Protein AF-A0A7R9UET4-F1 (afdb_monomer)

Radius of gyration: 18.24 Å; Cα contacts (8 Å, |Δi|>4): 112; chains: 1; bounding box: 40×27×52 Å

Secondary structure (DSSP, 8-state):
-PPPPTT-PPEEEEEE---HHHHHHHHHTTPEEE-GGGT--HHHHHT-SEEEE-SS--HHHHHT--TT-EES--TTTHHHHSHHHHHHHHHHHHHH-TTTT--

Mean predicted aligned error: 5.32 Å

Organism: NCBI:txid172671

Structure (mmCIF, N/CA/C/O backbone):
data_AF-A0A7R9UET4-F1
#
_entry.id   AF-A0A7R9UET4-F1
#
loop_
_atom_site.group_PDB
_atom_site.id
_atom_site.type_symbol
_atom_site.label_atom_id
_atom_site.label_alt_id
_atom_site.label_comp_id
_atom_site.label_asym_id
_atom_site.label_entity_id
_atom_site.label_seq_id
_atom_site.pdbx_PDB_ins_code
_atom_site.Cartn_x
_atom_site.Cartn_y
_atom_site.Cartn_z
_atom_site.occupancy
_atom_site.B_iso_or_equiv
_atom_site.auth_seq_id
_atom_site.auth_comp_id
_atom_site.auth_asym_id
_atom_site.auth_atom_id
_atom_site.pdbx_PDB_model_num
ATOM 1 N N . ARG A 1 1 ? -15.507 8.041 -16.093 1.00 46.06 1 ARG A N 1
ATOM 2 C CA . ARG A 1 1 ? -14.070 7.751 -15.848 1.00 46.06 1 ARG A CA 1
ATOM 3 C C . ARG A 1 1 ? -13.268 8.577 -16.847 1.00 46.06 1 ARG A C 1
ATOM 5 O O . ARG A 1 1 ? -13.481 8.371 -18.031 1.00 46.06 1 ARG A O 1
ATOM 12 N N . LYS A 1 2 ? -12.438 9.539 -16.418 1.00 47.00 2 LYS A N 1
ATOM 13 C CA . LYS A 1 2 ? -11.563 10.266 -17.358 1.00 47.00 2 LYS A CA 1
ATOM 14 C C . LYS A 1 2 ? -10.560 9.260 -17.933 1.00 47.00 2 LYS A C 1
ATOM 16 O O . LYS A 1 2 ? -9.859 8.607 -17.164 1.00 47.00 2 LYS A O 1
ATOM 21 N N . SER A 1 3 ? -10.581 9.065 -19.248 1.00 54.22 3 SER A N 1
ATOM 22 C CA . SER A 1 3 ? -9.637 8.201 -19.957 1.00 54.22 3 SER A CA 1
ATOM 23 C C . SER A 1 3 ? -8.230 8.773 -19.818 1.00 54.22 3 SER A C 1
ATOM 25 O O . SER A 1 3 ? -8.043 9.987 -19.916 1.00 54.22 3 SER A O 1
ATOM 27 N N . ARG A 1 4 ? -7.250 7.905 -19.557 1.00 61.97 4 ARG A N 1
ATOM 28 C CA . ARG A 1 4 ? -5.836 8.293 -19.518 1.00 61.97 4 ARG A CA 1
ATOM 29 C C . ARG A 1 4 ? -5.428 8.866 -20.885 1.00 61.97 4 ARG A C 1
ATOM 31 O O . ARG A 1 4 ? -5.926 8.351 -21.891 1.00 61.97 4 ARG A O 1
ATOM 38 N N . PRO A 1 5 ? -4.564 9.895 -20.940 1.00 57.28 5 PRO A N 1
ATOM 39 C CA . PRO A 1 5 ? -4.016 10.370 -22.203 1.00 57.28 5 PRO A CA 1
ATOM 40 C C . PRO A 1 5 ? -3.364 9.205 -22.949 1.00 57.28 5 PRO A C 1
ATOM 42 O O . PRO A 1 5 ? -2.708 8.353 -22.345 1.00 57.28 5 PRO A O 1
ATOM 45 N N . VAL A 1 6 ? -3.575 9.153 -24.260 1.00 49.72 6 VAL A N 1
ATOM 46 C CA . VAL A 1 6 ? -2.949 8.160 -25.134 1.00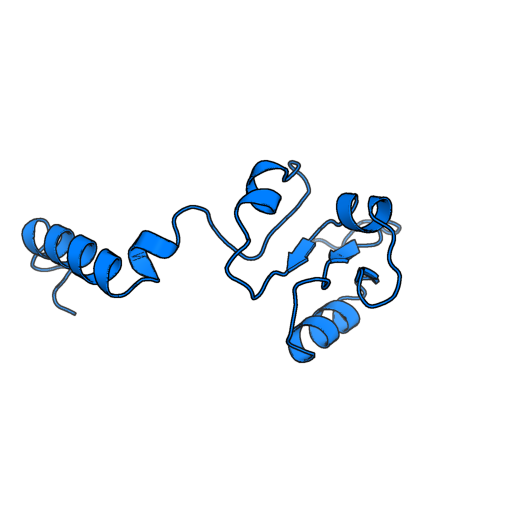 49.72 6 VAL A CA 1
ATOM 47 C C . VAL A 1 6 ? -1.432 8.369 -25.068 1.00 49.72 6 VAL A C 1
ATOM 49 O O . VAL A 1 6 ? -0.954 9.430 -25.452 1.00 49.72 6 VAL A O 1
ATOM 52 N N . GLY A 1 7 ? -0.690 7.386 -24.548 1.00 59.44 7 GLY A N 1
ATOM 53 C CA . GLY A 1 7 ? 0.782 7.386 -24.531 1.00 59.44 7 GLY A CA 1
ATOM 54 C C . GLY A 1 7 ? 1.453 7.294 -23.154 1.00 59.44 7 GLY A C 1
ATOM 55 O O . GLY A 1 7 ? 2.625 6.938 -23.097 1.00 59.44 7 GLY A O 1
ATOM 56 N N . GLU A 1 8 ? 0.748 7.535 -22.043 1.00 71.50 8 GLU A N 1
ATOM 57 C CA . GLU A 1 8 ? 1.339 7.355 -20.705 1.00 71.50 8 GLU A CA 1
ATOM 58 C C . GLU A 1 8 ? 1.126 5.927 -20.188 1.00 71.50 8 GLU A C 1
ATOM 60 O O . GLU A 1 8 ? 0.072 5.578 -19.641 1.00 71.50 8 GLU A O 1
ATOM 65 N N . GLU A 1 9 ? 2.153 5.091 -20.359 1.00 86.94 9 GLU A N 1
ATOM 66 C CA . GLU A 1 9 ? 2.234 3.780 -19.717 1.00 86.94 9 GLU A CA 1
ATOM 67 C C . GLU A 1 9 ? 2.236 3.935 -18.188 1.00 86.94 9 GLU A C 1
ATOM 69 O O . GLU A 1 9 ? 2.953 4.756 -17.618 1.00 86.94 9 GLU A O 1
ATOM 74 N N . CYS A 1 10 ? 1.424 3.128 -17.504 1.00 94.12 10 CYS A N 1
ATOM 75 C CA . CYS A 1 10 ? 1.415 3.077 -16.049 1.00 94.12 10 CYS A CA 1
ATOM 76 C C . CYS A 1 10 ? 2.331 1.976 -15.553 1.00 94.12 10 CYS A C 1
ATOM 78 O O . CYS A 1 10 ? 2.080 0.801 -15.811 1.00 94.12 10 CYS A O 1
ATOM 80 N N . LEU A 1 11 ? 3.319 2.361 -14.765 1.00 96.50 11 LEU A N 1
ATOM 81 C CA . LEU A 1 11 ? 4.247 1.462 -14.111 1.00 96.50 11 LEU A CA 1
ATOM 82 C C . LEU A 1 11 ? 3.717 1.082 -12.724 1.00 96.50 11 LEU A C 1
ATOM 84 O O . LEU A 1 11 ? 3.451 1.950 -11.883 1.00 96.50 11 LEU A O 1
ATOM 88 N N . PHE A 1 12 ? 3.557 -0.218 -12.498 1.00 97.50 12 PHE A N 1
ATOM 89 C CA . PHE A 1 12 ? 3.078 -0.805 -11.253 1.00 97.50 12 PHE A CA 1
ATOM 90 C C . PHE A 1 12 ? 4.195 -1.637 -10.620 1.00 97.50 12 PHE A C 1
ATOM 92 O O . PHE A 1 12 ? 4.545 -2.706 -11.122 1.00 97.50 12 PHE A O 1
ATOM 99 N N . ASN A 1 13 ? 4.751 -1.153 -9.512 1.00 96.94 13 ASN A N 1
ATOM 100 C CA . ASN A 1 13 ? 5.757 -1.878 -8.752 1.00 96.94 13 ASN A CA 1
ATOM 101 C C . ASN A 1 13 ? 5.092 -2.997 -7.938 1.00 96.94 13 ASN A C 1
ATOM 103 O O . ASN A 1 13 ? 4.250 -2.729 -7.075 1.00 96.94 13 ASN A O 1
ATOM 107 N N . ALA A 1 14 ? 5.502 -4.233 -8.213 1.00 95.81 14 ALA A N 1
ATOM 108 C CA . ALA A 1 14 ? 5.047 -5.444 -7.541 1.00 95.81 14 ALA A CA 1
ATOM 109 C C . ALA A 1 14 ? 6.180 -6.161 -6.784 1.00 95.81 14 ALA A C 1
ATOM 111 O O . ALA A 1 14 ? 5.969 -7.270 -6.300 1.00 95.81 14 ALA A O 1
ATOM 112 N N . SER A 1 15 ? 7.354 -5.537 -6.631 1.00 94.12 15 SER A N 1
ATOM 113 C CA . SER A 1 15 ? 8.540 -6.146 -6.006 1.00 94.12 15 SER A CA 1
ATOM 114 C C . SER A 1 15 ? 8.284 -6.649 -4.581 1.00 94.12 15 SER A C 1
ATOM 116 O O . SER A 1 15 ? 8.865 -7.638 -4.142 1.00 94.12 15 SER A O 1
ATOM 118 N N . LEU A 1 16 ? 7.377 -5.985 -3.856 1.00 93.94 16 LEU A N 1
ATOM 119 C CA . LEU A 1 16 ? 6.957 -6.351 -2.499 1.00 93.94 16 LEU A CA 1
ATOM 120 C C . LEU A 1 16 ? 5.505 -6.855 -2.435 1.00 93.94 16 LEU A C 1
ATOM 122 O O . LEU A 1 16 ? 4.900 -6.873 -1.356 1.00 93.94 16 LEU A O 1
ATOM 126 N N . CYS A 1 17 ? 4.950 -7.260 -3.580 1.00 94.50 17 CYS A N 1
ATOM 127 C CA . CYS A 1 17 ? 3.625 -7.848 -3.693 1.00 94.50 17 CYS A CA 1
ATOM 128 C C . CYS A 1 17 ? 3.724 -9.374 -3.814 1.00 94.50 17 CYS A C 1
ATOM 130 O O . CYS A 1 17 ? 4.302 -9.909 -4.765 1.00 94.50 17 CYS A O 1
ATOM 132 N N . LYS A 1 18 ? 3.136 -10.076 -2.844 1.00 93.56 18 LYS A N 1
ATOM 133 C CA . LYS A 1 18 ? 3.161 -11.538 -2.721 1.00 93.56 18 LYS A CA 1
ATOM 134 C C . LYS A 1 18 ? 2.012 -12.225 -3.451 1.00 93.56 18 LYS A C 1
ATOM 136 O O . LYS A 1 18 ? 2.068 -13.432 -3.648 1.00 93.56 18 LYS A O 1
ATOM 141 N N . TYR A 1 19 ? 0.957 -11.487 -3.793 1.00 95.31 19 TYR A N 1
ATOM 142 C CA . TYR A 1 19 ? -0.297 -12.076 -4.254 1.00 95.31 19 TYR A CA 1
ATOM 143 C C . TYR A 1 19 ? -0.508 -11.891 -5.759 1.00 95.31 19 TYR A C 1
ATOM 145 O O . TYR A 1 19 ? -0.650 -10.770 -6.253 1.00 95.31 19 TYR A O 1
ATOM 153 N N . ASP A 1 20 ? -0.632 -13.005 -6.483 1.00 95.50 20 ASP A N 1
ATOM 154 C CA . ASP A 1 20 ? -0.833 -13.003 -7.938 1.00 95.50 20 ASP A CA 1
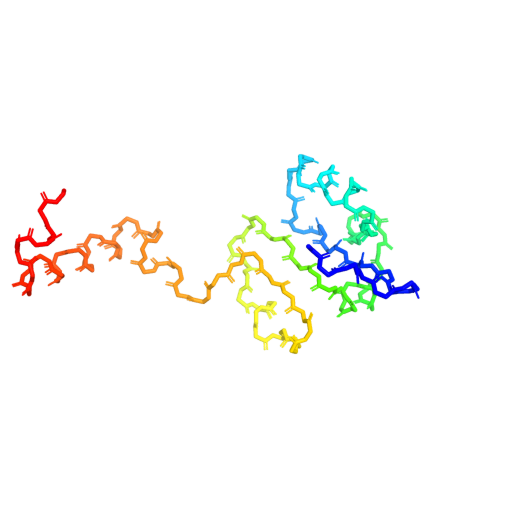ATOM 155 C C . ASP A 1 20 ? -2.127 -12.325 -8.377 1.00 95.50 20 ASP A C 1
ATOM 157 O O . ASP A 1 20 ? -2.169 -11.720 -9.445 1.00 95.50 20 ASP A O 1
ATOM 161 N N . VAL A 1 21 ? -3.168 -12.345 -7.541 1.00 97.62 21 VAL A N 1
ATOM 162 C CA . VAL A 1 21 ? -4.437 -11.665 -7.839 1.00 97.62 21 VAL A CA 1
ATOM 163 C C . VAL A 1 21 ? -4.248 -10.159 -8.060 1.00 97.62 21 VAL A C 1
ATOM 165 O O . VAL A 1 21 ? -4.867 -9.579 -8.948 1.00 97.62 21 VAL A O 1
ATOM 168 N N . VAL A 1 22 ? -3.335 -9.525 -7.318 1.00 97.69 22 VAL A N 1
ATOM 169 C CA . VAL A 1 22 ? -3.023 -8.097 -7.477 1.00 97.69 22 VAL A CA 1
ATOM 170 C C . VAL A 1 22 ? -2.268 -7.863 -8.785 1.00 97.69 22 VAL A C 1
ATOM 172 O O . VAL A 1 22 ? -2.576 -6.935 -9.533 1.00 97.69 22 VAL A O 1
ATOM 175 N N . ARG A 1 23 ? -1.305 -8.739 -9.096 1.00 96.56 23 ARG A N 1
ATOM 176 C CA . ARG A 1 23 ? -0.537 -8.699 -10.350 1.00 96.56 23 ARG A CA 1
ATOM 177 C C . ARG A 1 23 ? -1.449 -8.886 -11.561 1.00 96.56 23 ARG A C 1
ATOM 179 O O . ARG A 1 23 ? -1.282 -8.198 -12.565 1.00 96.56 23 ARG A O 1
ATOM 186 N N . HIS A 1 24 ? -2.419 -9.791 -11.460 1.00 97.31 24 HIS A N 1
ATOM 187 C CA . HIS A 1 24 ? -3.428 -10.029 -12.484 1.00 97.31 24 HIS A CA 1
ATOM 188 C C . HIS A 1 24 ? -4.296 -8.785 -12.701 1.00 97.31 24 HIS A C 1
ATOM 190 O O . HIS A 1 24 ? -4.377 -8.297 -13.825 1.00 97.31 24 HIS A O 1
ATOM 196 N N . ALA A 1 25 ? -4.830 -8.196 -11.628 1.00 97.44 25 ALA A N 1
ATOM 197 C CA . ALA A 1 25 ? -5.637 -6.979 -11.709 1.00 97.44 25 ALA A CA 1
ATOM 198 C C . ALA A 1 25 ? -4.869 -5.795 -12.334 1.00 97.44 25 ALA A C 1
ATOM 200 O O . ALA A 1 25 ? -5.427 -5.027 -13.120 1.00 97.44 25 ALA A O 1
ATOM 201 N N . ALA A 1 26 ? -3.570 -5.657 -12.045 1.00 95.94 26 ALA A N 1
ATOM 202 C CA . ALA A 1 26 ? -2.720 -4.650 -12.682 1.00 95.94 26 ALA A CA 1
ATOM 203 C C . ALA A 1 26 ? -2.563 -4.895 -14.198 1.00 95.94 26 ALA A C 1
ATOM 205 O O . ALA A 1 26 ? -2.660 -3.951 -14.986 1.00 95.94 26 ALA A O 1
ATOM 206 N N . LYS A 1 27 ? -2.389 -6.156 -14.625 1.00 94.56 27 LYS A N 1
ATOM 207 C CA . LYS A 1 27 ? -2.334 -6.527 -16.051 1.00 94.56 27 LYS A CA 1
ATOM 208 C C . LYS A 1 27 ? -3.656 -6.256 -16.772 1.00 94.56 27 LYS A C 1
ATOM 210 O O . LYS A 1 27 ? -3.632 -5.712 -17.874 1.00 94.56 27 LYS A O 1
ATOM 215 N N . GLU A 1 28 ? -4.799 -6.561 -16.157 1.00 96.19 28 GLU A N 1
ATOM 216 C CA . GLU A 1 28 ? -6.126 -6.241 -16.714 1.00 96.19 28 GLU A CA 1
ATOM 217 C C . GLU A 1 28 ? -6.328 -4.728 -16.885 1.00 96.19 28 GLU A C 1
ATOM 219 O O . GLU A 1 28 ? -6.926 -4.271 -17.862 1.00 96.19 28 GLU A O 1
ATOM 224 N N . CYS A 1 29 ? -5.744 -3.930 -15.988 1.00 93.31 29 CYS A N 1
ATOM 225 C CA . CYS A 1 29 ? -5.693 -2.474 -16.111 1.00 93.31 29 CYS A CA 1
ATOM 226 C C . CYS A 1 29 ? -4.713 -1.968 -17.190 1.00 93.31 29 CYS A C 1
ATOM 228 O O . CYS A 1 29 ? -4.580 -0.752 -17.357 1.00 93.31 29 CYS A O 1
ATOM 230 N N . ARG A 1 30 ? -4.041 -2.869 -17.925 1.00 94.56 30 ARG A N 1
ATOM 231 C CA . ARG A 1 30 ? -2.977 -2.578 -18.902 1.00 94.56 30 ARG A CA 1
ATOM 232 C C . ARG A 1 30 ? -1.810 -1.800 -18.288 1.00 94.56 30 ARG A C 1
ATOM 234 O O . ARG A 1 30 ? -1.267 -0.889 -18.909 1.00 94.56 30 ARG A O 1
ATOM 241 N N . TRP A 1 31 ? -1.461 -2.110 -17.041 1.00 95.00 31 TRP A N 1
ATOM 242 C CA . TRP A 1 31 ? -0.294 -1.533 -16.374 1.00 95.00 31 TRP A CA 1
ATOM 243 C C . TRP A 1 31 ? 0.916 -2.449 -16.548 1.00 95.00 31 TRP A C 1
ATOM 245 O O . TRP A 1 31 ? 0.798 -3.674 -16.449 1.00 95.00 31 TRP A O 1
ATOM 255 N N . ARG A 1 32 ? 2.088 -1.857 -16.786 1.00 95.06 32 ARG A N 1
ATOM 256 C CA . ARG A 1 32 ? 3.348 -2.594 -16.868 1.00 95.06 32 ARG A CA 1
ATOM 257 C C . ARG A 1 32 ? 3.815 -2.936 -15.464 1.00 95.06 32 ARG A C 1
ATOM 259 O O . ARG A 1 32 ? 3.993 -2.053 -14.626 1.00 95.06 32 ARG A O 1
ATOM 266 N N . LEU A 1 33 ? 4.010 -4.227 -15.218 1.00 96.00 33 LEU A N 1
ATOM 267 C CA . LEU A 1 33 ? 4.578 -4.708 -13.967 1.00 96.00 33 LEU A CA 1
ATOM 268 C C . LEU A 1 33 ? 6.080 -4.432 -13.933 1.00 96.00 33 LEU A C 1
ATOM 270 O O . LEU A 1 33 ? 6.790 -4.720 -14.894 1.00 96.00 33 LEU A O 1
ATOM 274 N N . VAL A 1 34 ? 6.544 -3.921 -12.801 1.00 96.75 34 VAL A N 1
ATOM 275 C CA . VAL A 1 34 ? 7.957 -3.742 -12.471 1.00 96.75 34 VAL A CA 1
ATOM 276 C C . VAL A 1 34 ? 8.230 -4.547 -11.203 1.00 96.75 34 VAL A C 1
ATOM 278 O O . VAL A 1 34 ? 7.545 -4.362 -10.196 1.00 96.75 34 VAL A O 1
ATOM 281 N N . ASP A 1 35 ? 9.187 -5.471 -11.260 1.00 94.62 35 ASP A N 1
ATOM 282 C CA . ASP A 1 35 ? 9.523 -6.371 -10.152 1.00 94.62 35 ASP A CA 1
ATOM 283 C C . ASP A 1 35 ? 11.027 -6.677 -10.150 1.00 94.62 35 ASP A C 1
ATOM 285 O O . ASP A 1 35 ? 11.545 -7.252 -11.111 1.00 94.62 35 ASP A O 1
ATOM 289 N N . SER A 1 36 ? 11.734 -6.311 -9.079 1.00 90.19 36 SER A N 1
ATOM 290 C CA . SER A 1 36 ? 13.173 -6.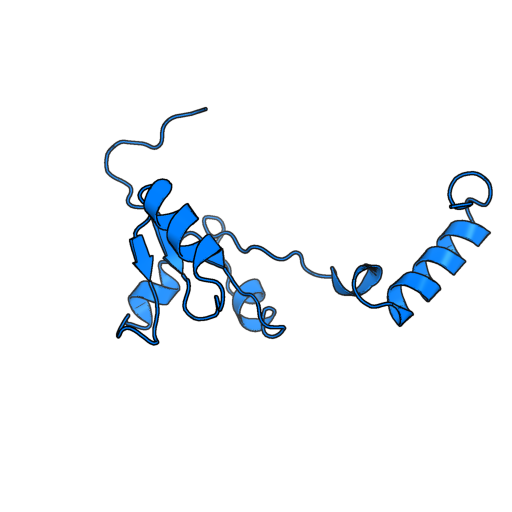593 -8.940 1.00 90.19 36 SER A CA 1
ATOM 291 C C . SER A 1 36 ? 13.484 -8.084 -8.911 1.00 90.19 36 SER A C 1
ATOM 293 O O . SER A 1 36 ? 14.534 -8.487 -9.408 1.00 90.19 36 SER A O 1
ATOM 295 N N . ASN A 1 37 ? 12.570 -8.928 -8.419 1.00 87.88 37 ASN A N 1
ATOM 296 C CA . ASN A 1 37 ? 12.755 -10.382 -8.439 1.00 87.88 37 ASN A CA 1
ATOM 297 C C . ASN A 1 37 ? 12.706 -10.951 -9.867 1.00 87.88 37 ASN A C 1
ATOM 299 O O . ASN A 1 37 ? 13.111 -12.088 -10.092 1.00 87.88 37 ASN A O 1
ATOM 303 N N . LEU A 1 38 ? 12.210 -10.165 -10.829 1.00 88.12 38 LEU A N 1
ATOM 304 C CA . LEU A 1 38 ? 12.127 -10.507 -12.249 1.00 88.12 38 LEU A CA 1
ATOM 305 C C . LEU A 1 38 ? 13.116 -9.695 -13.104 1.00 88.12 38 LEU A C 1
ATOM 307 O O . LEU A 1 38 ? 12.972 -9.645 -14.323 1.00 88.12 38 LEU A O 1
ATOM 311 N N . GLY A 1 39 ? 14.120 -9.068 -12.479 1.00 90.38 39 GLY A N 1
ATOM 312 C CA . GLY A 1 39 ? 15.211 -8.383 -13.176 1.00 90.38 39 GLY A CA 1
ATOM 313 C C . GLY A 1 39 ? 14.964 -6.909 -13.500 1.00 90.38 39 GLY A C 1
ATOM 314 O O . GLY A 1 39 ? 15.733 -6.337 -14.271 1.00 90.38 39 GLY A O 1
ATOM 315 N N . ALA A 1 40 ? 13.934 -6.275 -12.926 1.00 93.12 40 ALA A N 1
ATOM 316 C CA . ALA A 1 40 ? 13.754 -4.832 -13.072 1.00 93.12 40 ALA A CA 1
ATOM 317 C C . ALA A 1 40 ? 14.915 -4.048 -12.442 1.00 93.12 40 ALA A C 1
ATOM 319 O O . ALA A 1 40 ? 15.394 -4.371 -11.351 1.00 93.12 40 ALA A O 1
ATOM 320 N N . THR A 1 41 ? 15.336 -2.979 -13.113 1.00 94.31 41 THR A N 1
ATOM 321 C CA . THR A 1 41 ? 16.390 -2.095 -12.604 1.00 94.31 41 THR A CA 1
ATOM 322 C C . THR A 1 41 ? 15.876 -1.194 -11.478 1.00 94.31 41 THR A C 1
ATOM 324 O O . THR A 1 41 ? 14.691 -0.863 -11.404 1.00 94.31 41 THR A O 1
ATOM 327 N N . ALA A 1 42 ? 16.782 -0.712 -10.623 1.00 91.62 42 ALA A N 1
ATOM 328 C CA . ALA A 1 42 ? 16.434 0.257 -9.580 1.00 91.62 42 ALA A CA 1
ATOM 329 C C . ALA A 1 42 ? 15.829 1.555 -10.156 1.00 91.62 42 ALA A C 1
ATOM 331 O O . ALA A 1 42 ? 14.962 2.173 -9.539 1.00 91.62 42 ALA A O 1
ATOM 332 N N . GLU A 1 43 ? 16.256 1.958 -11.356 1.00 93.19 43 GLU A N 1
ATOM 333 C CA . GLU A 1 43 ? 15.711 3.123 -12.052 1.00 93.19 43 GLU A CA 1
ATOM 334 C C . GLU A 1 43 ? 14.252 2.910 -12.484 1.00 93.19 43 GLU A C 1
ATOM 336 O O . GLU A 1 43 ? 13.418 3.801 -12.309 1.00 93.19 43 GLU A O 1
ATOM 341 N N . GLU A 1 44 ? 13.915 1.725 -12.999 1.00 92.75 44 GLU A N 1
ATOM 342 C CA . GLU A 1 44 ? 12.532 1.377 -13.334 1.00 92.75 44 GLU A CA 1
ATOM 343 C C . GLU A 1 44 ? 11.639 1.340 -12.094 1.00 92.75 44 GLU A C 1
ATOM 345 O O . GLU A 1 44 ? 10.512 1.844 -12.128 1.00 92.75 44 GLU A O 1
ATOM 350 N N . GLU A 1 45 ? 12.140 0.798 -10.981 1.00 93.44 45 GLU A N 1
ATOM 351 C CA . GLU A 1 45 ? 11.403 0.796 -9.718 1.00 93.44 45 GLU A CA 1
ATOM 352 C C . GLU A 1 45 ? 11.124 2.211 -9.210 1.00 93.44 45 GLU A C 1
ATOM 354 O O . GLU A 1 45 ? 10.028 2.491 -8.725 1.00 93.44 45 GLU A O 1
ATOM 359 N N . GLU A 1 46 ? 12.087 3.122 -9.326 1.00 93.56 46 GLU A N 1
ATOM 360 C CA . GLU A 1 46 ? 11.953 4.501 -8.856 1.00 93.56 46 GLU A CA 1
ATOM 361 C C . GLU A 1 46 ? 11.012 5.344 -9.732 1.00 93.56 46 GLU A C 1
ATOM 363 O O . GLU A 1 46 ? 10.375 6.278 -9.244 1.00 93.56 46 GLU A O 1
ATOM 368 N N . ARG A 1 47 ? 10.860 4.993 -11.013 1.00 94.06 47 ARG A N 1
ATOM 369 C CA . ARG A 1 47 ? 9.936 5.657 -11.949 1.00 94.06 47 ARG A CA 1
ATOM 370 C C . ARG A 1 47 ? 8.488 5.168 -11.837 1.00 94.06 47 ARG A C 1
ATOM 372 O O . ARG A 1 47 ? 7.615 5.715 -12.511 1.00 94.06 47 ARG A O 1
ATOM 379 N N . CYS A 1 48 ? 8.209 4.170 -10.996 1.00 96.44 48 CYS A N 1
ATOM 380 C CA . CYS A 1 48 ? 6.873 3.593 -10.875 1.00 96.44 48 CYS A CA 1
ATOM 381 C C . CYS A 1 48 ? 5.807 4.618 -10.453 1.00 96.44 48 CYS A C 1
ATOM 383 O O . CYS A 1 48 ? 6.048 5.477 -9.603 1.00 96.44 48 CYS A O 1
ATOM 385 N N . ASN A 1 49 ? 4.603 4.513 -11.028 1.00 97.19 49 ASN A N 1
ATOM 386 C CA . ASN A 1 49 ? 3.462 5.357 -10.661 1.00 97.19 49 ASN A CA 1
ATOM 387 C C . ASN A 1 49 ? 2.757 4.824 -9.412 1.00 97.19 49 ASN A C 1
ATOM 389 O O . ASN A 1 49 ? 2.246 5.601 -8.607 1.00 97.19 49 ASN A O 1
ATOM 393 N N . ILE A 1 50 ? 2.693 3.500 -9.273 1.00 97.00 50 ILE A N 1
ATOM 394 C CA . ILE A 1 50 ? 2.005 2.821 -8.178 1.00 97.00 50 ILE A CA 1
ATOM 395 C C . ILE A 1 50 ? 2.981 1.858 -7.514 1.00 97.00 50 ILE A C 1
ATOM 397 O O . ILE A 1 50 ? 3.631 1.068 -8.193 1.00 97.00 50 ILE A O 1
ATOM 401 N N . TYR A 1 51 ? 3.039 1.905 -6.188 1.00 96.88 51 TYR A N 1
ATOM 402 C CA . TYR A 1 51 ? 3.740 0.942 -5.351 1.00 96.88 51 TYR A CA 1
ATOM 403 C C . TYR A 1 51 ? 2.730 0.102 -4.588 1.00 96.88 51 TYR A C 1
ATOM 405 O O . TYR A 1 51 ? 1.949 0.639 -3.796 1.00 96.88 51 TYR A O 1
ATOM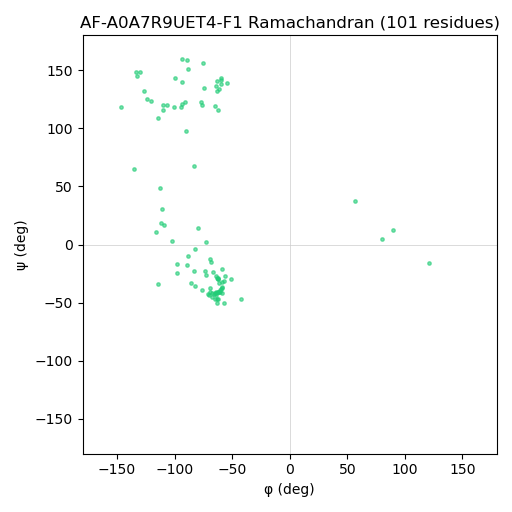 413 N N . TRP A 1 52 ? 2.760 -1.211 -4.807 1.00 96.75 52 TRP A N 1
ATOM 414 C CA . TRP A 1 52 ? 1.954 -2.147 -4.040 1.00 96.75 52 TRP A CA 1
ATOM 415 C C . TRP A 1 52 ? 2.833 -2.985 -3.123 1.00 96.75 52 TRP A C 1
ATOM 417 O O . TRP A 1 52 ? 3.677 -3.758 -3.575 1.00 96.75 52 TRP A O 1
ATOM 427 N N . ILE A 1 53 ? 2.637 -2.815 -1.818 1.00 94.81 53 ILE A N 1
ATOM 428 C CA . ILE A 1 53 ? 3.465 -3.436 -0.786 1.00 94.81 53 ILE A CA 1
ATOM 429 C C . ILE A 1 53 ? 2.559 -4.233 0.150 1.00 94.81 53 ILE A C 1
ATOM 431 O O . ILE A 1 53 ? 1.620 -3.679 0.717 1.00 94.81 53 ILE A O 1
ATOM 435 N N . ASP A 1 54 ? 2.848 -5.520 0.343 1.00 93.06 54 ASP A N 1
ATOM 436 C CA . ASP A 1 54 ? 2.103 -6.371 1.287 1.00 93.06 54 ASP A CA 1
ATOM 437 C C . ASP A 1 54 ? 2.812 -6.508 2.645 1.00 93.06 54 ASP A C 1
ATOM 439 O O . ASP A 1 54 ? 2.218 -6.930 3.638 1.00 93.06 54 ASP A O 1
ATOM 443 N N . VAL A 1 55 ? 4.103 -6.175 2.702 1.00 83.50 55 VAL A N 1
ATOM 444 C CA . VAL A 1 55 ? 4.945 -6.309 3.899 1.00 83.50 55 VAL A CA 1
ATOM 445 C C . VAL A 1 55 ? 4.983 -5.026 4.726 1.00 83.50 55 VAL A C 1
ATOM 447 O O . VAL A 1 55 ? 4.727 -3.937 4.231 1.00 83.50 55 VAL A O 1
ATOM 450 N N . SER A 1 56 ? 5.354 -5.134 6.002 1.00 74.25 56 SER A N 1
ATOM 451 C CA . SER A 1 56 ? 5.355 -4.004 6.942 1.00 74.25 56 SER A CA 1
ATOM 452 C C . SER A 1 56 ? 6.413 -2.929 6.666 1.00 74.25 56 SER A C 1
ATOM 454 O O . SER A 1 56 ? 6.334 -1.852 7.257 1.00 74.25 56 SER A O 1
ATOM 456 N N . ASN A 1 57 ? 7.398 -3.186 5.796 1.00 76.44 57 ASN A N 1
ATOM 457 C CA . ASN A 1 57 ? 8.446 -2.215 5.478 1.00 76.44 57 ASN A CA 1
ATOM 458 C C . ASN A 1 57 ? 7.997 -1.201 4.407 1.00 76.44 57 ASN A C 1
ATOM 460 O O . ASN A 1 57 ? 8.464 -1.207 3.273 1.00 76.44 57 ASN A O 1
ATOM 464 N N . ILE A 1 58 ? 7.035 -0.357 4.773 1.00 86.75 58 ILE A N 1
ATOM 465 C CA . ILE A 1 58 ? 6.411 0.639 3.883 1.00 86.75 58 ILE A CA 1
ATOM 466 C C . ILE A 1 58 ? 7.024 2.033 4.070 1.00 86.75 58 ILE A C 1
ATOM 468 O O . ILE A 1 58 ? 6.966 2.872 3.169 1.00 86.75 58 ILE A O 1
ATOM 472 N N . TYR A 1 59 ? 7.591 2.295 5.250 1.00 88.00 59 TYR A N 1
ATOM 473 C CA . TYR A 1 59 ? 7.951 3.641 5.689 1.00 88.00 59 TYR A CA 1
ATOM 474 C C . TYR A 1 59 ? 9.036 4.275 4.810 1.00 88.00 59 TYR A C 1
ATOM 476 O O . TYR A 1 59 ? 8.868 5.409 4.363 1.00 88.00 59 TYR A O 1
ATOM 484 N N . ASP A 1 60 ? 10.073 3.509 4.464 1.00 88.12 60 ASP A N 1
ATOM 485 C CA . ASP A 1 60 ? 11.171 3.974 3.611 1.00 88.12 60 ASP A CA 1
ATOM 486 C C . ASP A 1 60 ? 10.681 4.441 2.235 1.00 88.12 60 ASP A C 1
ATOM 488 O O . ASP A 1 60 ? 11.118 5.477 1.732 1.00 88.12 60 ASP A O 1
ATOM 492 N N . ARG A 1 61 ? 9.740 3.702 1.628 1.00 91.19 61 ARG A N 1
ATOM 493 C CA . ARG A 1 61 ? 9.142 4.083 0.341 1.00 91.19 61 ARG A CA 1
ATOM 494 C C . ARG A 1 61 ? 8.242 5.302 0.499 1.00 91.19 61 ARG A C 1
ATOM 496 O O . ARG A 1 61 ? 8.313 6.205 -0.325 1.00 91.19 61 ARG A O 1
ATOM 503 N N . MET A 1 62 ? 7.424 5.346 1.550 1.00 91.81 62 MET A N 1
ATOM 504 C CA . MET A 1 62 ? 6.471 6.432 1.789 1.00 91.81 62 MET A CA 1
ATOM 505 C C . MET A 1 62 ? 7.156 7.799 1.925 1.00 91.81 62 MET A C 1
ATOM 507 O O . MET A 1 62 ? 6.651 8.780 1.387 1.00 91.81 62 MET A O 1
ATOM 511 N N . GLN A 1 63 ? 8.322 7.858 2.575 1.00 92.12 63 GLN A N 1
ATOM 512 C CA . GLN A 1 63 ? 9.103 9.094 2.713 1.00 92.12 63 GLN A CA 1
ATOM 513 C C . GLN A 1 63 ? 9.666 9.631 1.391 1.00 92.12 63 GLN A C 1
ATOM 515 O O . GLN A 1 63 ? 9.964 10.817 1.292 1.00 92.12 63 GLN A O 1
ATOM 520 N N . ARG A 1 64 ? 9.829 8.767 0.385 1.00 93.44 64 ARG A N 1
ATOM 521 C CA . ARG A 1 64 ? 10.436 9.104 -0.912 1.00 93.44 64 ARG A CA 1
ATOM 522 C C . ARG A 1 64 ? 9.401 9.291 -2.021 1.00 93.44 64 ARG A C 1
ATOM 524 O O . ARG A 1 64 ? 9.779 9.499 -3.170 1.00 93.44 64 ARG A O 1
ATOM 531 N N . LEU A 1 65 ? 8.108 9.194 -1.702 1.00 95.00 65 LEU A N 1
ATOM 532 C CA . LEU A 1 65 ? 7.048 9.331 -2.695 1.00 95.00 65 LEU A CA 1
ATOM 533 C C . LEU A 1 65 ? 7.047 10.726 -3.309 1.00 95.00 65 LEU A C 1
ATOM 535 O O . LEU A 1 65 ? 7.031 11.745 -2.619 1.00 95.00 65 LEU A O 1
ATOM 539 N N . ARG A 1 66 ? 6.977 10.753 -4.634 1.00 95.81 66 ARG A N 1
ATOM 540 C CA . ARG A 1 66 ? 6.816 11.973 -5.418 1.00 95.81 66 ARG A CA 1
ATOM 541 C C . ARG A 1 66 ? 5.326 12.280 -5.621 1.00 95.81 66 ARG A C 1
ATOM 543 O O . ARG A 1 66 ? 4.506 11.364 -5.562 1.00 95.81 66 ARG A O 1
ATOM 550 N N . PRO A 1 67 ? 4.933 13.533 -5.919 1.00 96.25 67 PRO A N 1
ATOM 551 C CA . PRO A 1 67 ? 3.518 13.934 -5.980 1.00 96.25 67 PRO A CA 1
ATOM 552 C C . PRO A 1 67 ? 2.628 13.119 -6.938 1.00 96.25 67 PRO A C 1
ATOM 554 O O . PRO A 1 67 ? 1.420 12.991 -6.719 1.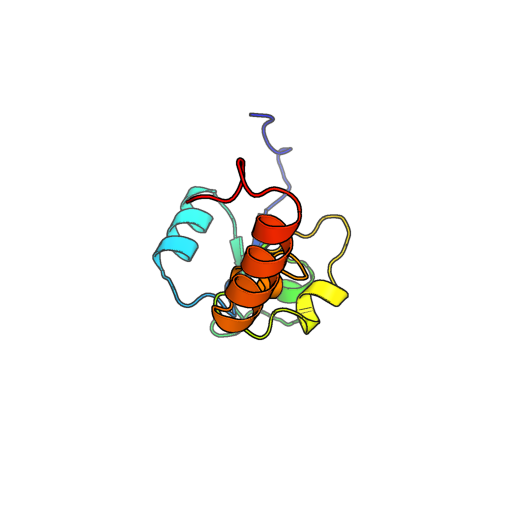00 96.25 67 PRO A O 1
ATOM 557 N N . TRP A 1 68 ? 3.209 12.543 -7.994 1.00 94.38 68 TRP A N 1
ATOM 558 C CA . TRP A 1 68 ? 2.510 11.702 -8.973 1.00 94.38 68 TRP A CA 1
ATOM 559 C C . TRP A 1 68 ? 2.453 10.217 -8.596 1.00 94.38 68 TRP A C 1
ATOM 561 O O . TRP A 1 68 ? 1.745 9.450 -9.246 1.00 94.38 68 TRP A O 1
ATOM 571 N N . GLN A 1 69 ? 3.189 9.801 -7.566 1.00 96.81 69 GLN A N 1
ATOM 572 C CA . GLN A 1 69 ? 3.264 8.412 -7.136 1.00 96.81 69 GLN A CA 1
ATOM 573 C C . GLN A 1 69 ? 2.164 8.095 -6.126 1.00 96.81 69 GLN A C 1
ATOM 575 O O . GLN A 1 69 ? 1.675 8.961 -5.393 1.00 96.81 69 GLN A O 1
ATOM 580 N N . ARG A 1 70 ? 1.741 6.835 -6.101 1.00 96.50 70 ARG A N 1
ATOM 581 C CA . ARG A 1 70 ? 0.719 6.321 -5.188 1.00 96.50 70 ARG A CA 1
ATOM 582 C C . ARG A 1 70 ? 1.219 5.056 -4.508 1.00 96.50 70 ARG A C 1
ATOM 584 O O . ARG A 1 70 ? 1.965 4.281 -5.097 1.00 96.50 70 ARG A O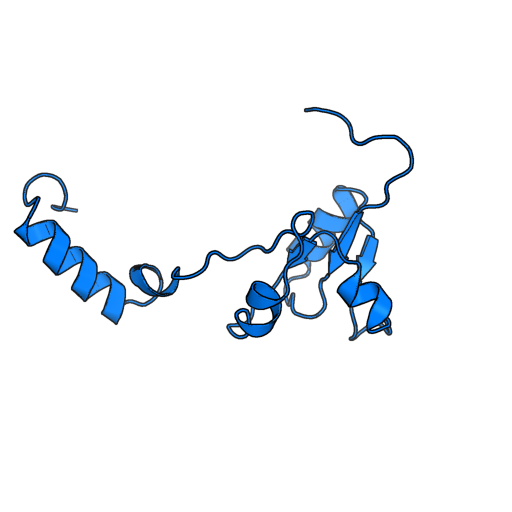 1
ATOM 591 N N . ILE A 1 71 ? 0.778 4.850 -3.275 1.00 96.50 71 ILE A N 1
ATOM 592 C CA . ILE A 1 71 ? 1.067 3.665 -2.470 1.00 96.50 71 ILE A CA 1
ATOM 593 C C . ILE A 1 71 ? -0.231 3.171 -1.828 1.00 96.50 71 ILE A C 1
ATOM 595 O O . ILE A 1 71 ? -1.110 3.976 -1.521 1.00 96.50 71 ILE A O 1
ATOM 599 N N . ASN A 1 72 ? -0.362 1.864 -1.616 1.00 95.88 72 ASN A N 1
ATOM 600 C CA . ASN A 1 72 ? -1.564 1.237 -1.050 1.00 95.88 72 ASN A CA 1
ATOM 601 C C . ASN A 1 72 ? -1.688 1.347 0.487 1.00 95.88 72 ASN A C 1
ATOM 603 O O . ASN A 1 72 ? -2.511 0.657 1.082 1.00 95.88 72 ASN A O 1
ATOM 607 N N . HIS A 1 73 ? -0.896 2.205 1.135 1.00 93.94 73 HIS A N 1
ATOM 608 C CA . HIS A 1 73 ? -0.868 2.376 2.592 1.00 93.94 73 HIS A CA 1
ATOM 609 C C . HIS A 1 73 ? -0.919 3.848 2.985 1.00 93.94 73 HIS A C 1
ATOM 611 O O . HIS A 1 73 ? -0.300 4.689 2.339 1.00 93.94 73 HIS A O 1
ATOM 617 N N . PHE A 1 74 ? -1.588 4.152 4.095 1.00 91.69 74 PHE A N 1
ATOM 618 C CA . PHE A 1 74 ? -1.571 5.476 4.712 1.00 91.69 74 PHE A CA 1
ATOM 619 C C . PHE A 1 74 ? -0.600 5.532 5.900 1.00 91.69 74 PHE A C 1
ATOM 621 O O . PHE A 1 74 ? -0.512 4.572 6.680 1.00 91.69 74 PHE A O 1
ATOM 628 N N . PRO A 1 75 ? 0.097 6.667 6.103 1.00 89.62 75 PRO A N 1
ATOM 629 C CA . PRO A 1 75 ? 0.874 6.881 7.316 1.00 89.62 75 PRO A CA 1
ATOM 630 C C . PRO A 1 75 ? -0.046 6.825 8.542 1.00 89.62 75 PRO A C 1
ATOM 632 O O . PRO A 1 75 ? -1.154 7.355 8.537 1.00 89.62 75 PRO A O 1
ATOM 635 N N . GLY A 1 76 ? 0.405 6.167 9.612 1.00 88.38 76 GLY A N 1
ATOM 636 C CA . GLY A 1 76 ? -0.348 6.092 10.868 1.00 88.38 76 GLY A CA 1
ATOM 637 C C . GLY A 1 76 ? -1.481 5.059 10.907 1.00 88.38 76 GLY A C 1
ATOM 638 O O . GLY A 1 76 ? -2.147 4.954 11.937 1.00 88.38 76 GLY A O 1
ATOM 639 N N . MET A 1 77 ? -1.667 4.232 9.867 1.00 91.69 77 MET A N 1
ATOM 640 C CA . MET A 1 77 ? -2.645 3.123 9.872 1.00 91.69 77 MET A CA 1
ATOM 641 C C . MET A 1 77 ? -2.534 2.209 11.099 1.00 91.69 77 MET A C 1
ATOM 643 O O . MET A 1 77 ? -3.530 1.662 11.571 1.00 91.69 77 MET A O 1
ATOM 647 N N . THR A 1 78 ? -1.334 2.071 11.665 1.00 90.88 78 THR A N 1
ATOM 648 C CA . THR A 1 78 ? -1.069 1.270 12.868 1.00 90.88 78 THR A CA 1
ATOM 649 C C . THR A 1 78 ? -1.872 1.712 14.093 1.00 90.88 78 THR A C 1
ATOM 651 O O . THR A 1 78 ? -2.081 0.892 14.988 1.00 90.88 78 THR A O 1
ATOM 654 N N . ASN A 1 79 ? -2.369 2.953 14.126 1.00 93.38 79 ASN A N 1
ATOM 655 C CA . ASN A 1 79 ? -3.225 3.466 15.196 1.00 93.38 79 ASN A CA 1
ATOM 656 C C . ASN A 1 79 ? -4.564 2.722 15.304 1.00 93.38 79 ASN A C 1
ATOM 658 O O . ASN A 1 79 ? -5.111 2.626 16.402 1.00 93.38 79 ASN A O 1
ATOM 662 N N . ILE A 1 80 ? -5.069 2.178 14.193 1.00 94.19 80 ILE A N 1
ATOM 663 C CA . ILE A 1 80 ? -6.327 1.416 14.142 1.00 94.19 80 ILE A CA 1
ATOM 664 C C . ILE A 1 80 ? -6.055 -0.050 13.772 1.00 94.19 80 ILE A C 1
ATOM 666 O O . ILE A 1 80 ? -6.686 -0.948 14.309 1.00 94.19 80 ILE A O 1
ATOM 670 N N . ALA A 1 81 ? -5.059 -0.333 12.931 1.00 93.25 81 ALA A N 1
ATOM 671 C CA . ALA A 1 81 ? -4.765 -1.696 12.484 1.00 93.25 81 ALA A CA 1
ATOM 672 C C . ALA A 1 81 ? -4.099 -2.585 13.557 1.00 93.25 81 ALA A C 1
ATOM 674 O O . ALA A 1 81 ? -4.179 -3.811 13.485 1.00 93.25 81 ALA A O 1
ATOM 675 N N . ARG A 1 82 ? -3.425 -2.011 14.570 1.00 93.31 82 ARG A N 1
ATOM 676 C CA . ARG A 1 82 ? -2.827 -2.801 15.664 1.00 93.31 82 ARG A CA 1
ATOM 677 C C . ARG A 1 82 ? -3.787 -2.881 16.841 1.00 93.31 82 ARG A C 1
ATOM 679 O O . ARG A 1 82 ? -4.027 -1.865 17.486 1.00 93.31 82 ARG A O 1
ATOM 686 N N . LYS A 1 83 ? -4.219 -4.096 17.203 1.00 96.25 83 LYS A N 1
ATOM 687 C CA . LYS A 1 83 ? -5.170 -4.368 18.304 1.00 96.25 83 LYS A CA 1
ATOM 688 C C . LYS A 1 83 ? -4.900 -3.549 19.575 1.00 96.25 83 LYS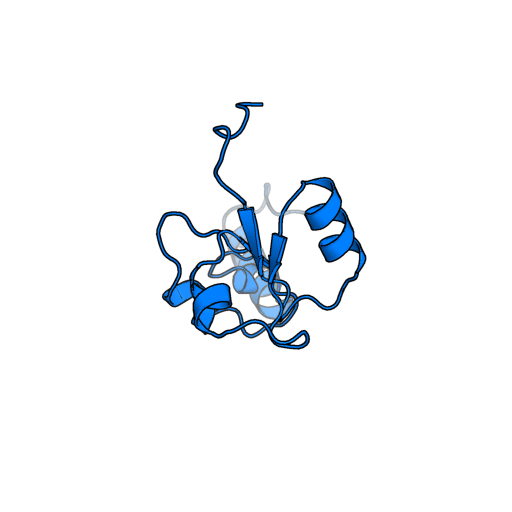 A C 1
ATOM 690 O O . LYS A 1 83 ? -5.815 -2.930 20.103 1.00 96.25 83 LYS A O 1
ATOM 695 N N . ALA A 1 84 ? -3.644 -3.482 20.026 1.00 96.88 84 ALA A N 1
ATOM 696 C CA . ALA A 1 84 ? -3.271 -2.716 21.218 1.00 96.88 84 ALA A CA 1
ATOM 697 C C . ALA A 1 84 ? -3.514 -1.199 21.069 1.00 96.88 84 ALA A C 1
ATOM 699 O O . ALA A 1 84 ? -4.101 -0.579 21.954 1.00 96.88 84 ALA A O 1
ATOM 700 N N . ARG A 1 85 ? -3.101 -0.598 19.944 1.00 96.88 85 ARG A N 1
ATOM 701 C CA . ARG A 1 85 ? -3.321 0.834 19.666 1.00 96.88 85 ARG A CA 1
ATOM 702 C C . ARG A 1 85 ? -4.794 1.133 19.415 1.00 96.88 85 ARG A C 1
ATOM 704 O O . ARG A 1 85 ? -5.312 2.102 19.958 1.00 96.88 85 ARG A O 1
ATOM 711 N N . MET A 1 86 ? -5.473 0.254 18.686 1.00 97.44 86 MET A N 1
ATOM 712 C CA . MET A 1 86 ? -6.907 0.337 18.446 1.00 97.44 86 MET A CA 1
ATOM 713 C C . MET A 1 86 ? -7.681 0.357 19.764 1.00 97.44 86 MET A C 1
ATOM 715 O O . MET A 1 86 ? -8.462 1.271 19.986 1.00 97.44 86 MET A O 1
ATOM 719 N N . ALA A 1 87 ? -7.411 -0.575 20.682 1.00 97.50 87 ALA A N 1
ATOM 720 C CA . ALA A 1 87 ? -8.071 -0.620 21.985 1.00 97.50 87 ALA A CA 1
ATOM 721 C C . ALA A 1 87 ? -7.831 0.656 22.813 1.00 97.50 87 ALA A C 1
ATOM 723 O O . ALA A 1 87 ? -8.761 1.176 23.430 1.00 97.50 87 ALA A O 1
ATOM 724 N N . GLN A 1 88 ? -6.607 1.196 22.804 1.00 97.69 88 GLN A N 1
ATOM 725 C CA . GLN A 1 88 ? -6.292 2.467 23.469 1.00 97.69 88 GLN A CA 1
ATOM 726 C C . GLN A 1 88 ? -7.091 3.633 22.869 1.00 97.69 88 GLN A C 1
ATOM 728 O O . GLN A 1 88 ? -7.697 4.412 23.611 1.00 97.69 88 GLN A O 1
ATOM 733 N N . ASN A 1 89 ? -7.131 3.728 21.539 1.00 97.44 89 ASN A N 1
ATOM 734 C CA . ASN A 1 89 ? -7.836 4.788 20.824 1.00 97.44 89 ASN A CA 1
ATOM 735 C C . ASN A 1 89 ? -9.355 4.677 20.999 1.00 97.44 89 ASN A C 1
ATOM 737 O O . ASN A 1 89 ? -9.995 5.663 21.351 1.00 97.44 89 ASN A O 1
ATOM 741 N N . LEU A 1 90 ? -9.926 3.478 20.876 1.00 97.69 90 LEU A N 1
ATOM 742 C CA . LEU A 1 90 ? -11.350 3.232 21.111 1.00 97.69 90 LEU A CA 1
ATOM 743 C C . LEU A 1 90 ? -11.750 3.529 22.555 1.00 97.69 90 LEU A C 1
ATOM 745 O O . LEU A 1 90 ? -12.768 4.172 22.790 1.00 97.69 90 LEU A O 1
ATOM 749 N N . LYS A 1 91 ? -10.921 3.158 23.539 1.00 97.56 91 LYS A N 1
ATOM 750 C CA . LYS A 1 91 ? -11.158 3.517 24.945 1.00 97.56 91 LYS A CA 1
ATOM 751 C C . LYS A 1 91 ? -11.176 5.032 25.146 1.00 97.56 91 LYS A C 1
ATOM 753 O O . LYS A 1 91 ? -11.986 5.527 25.928 1.00 97.56 91 LYS A O 1
ATOM 758 N N . ARG A 1 92 ? -10.295 5.771 24.463 1.00 97.94 92 ARG A N 1
ATOM 759 C CA . ARG A 1 92 ? -10.293 7.239 24.489 1.00 97.94 92 ARG A CA 1
ATOM 760 C C . ARG A 1 92 ? -11.563 7.803 23.853 1.00 97.94 92 ARG A C 1
ATOM 762 O O . ARG A 1 92 ? -12.197 8.651 24.471 1.00 97.94 92 ARG A O 1
ATOM 769 N N . MET A 1 93 ? -11.956 7.303 22.683 1.00 98.31 93 MET A N 1
ATOM 770 C CA . MET A 1 93 ? -13.154 7.777 21.989 1.00 98.31 93 MET A CA 1
ATOM 771 C C . MET A 1 93 ? -14.432 7.463 22.765 1.00 98.31 93 MET A C 1
ATOM 773 O O . MET A 1 93 ? -15.236 8.361 22.957 1.00 98.31 93 MET A O 1
ATOM 777 N N . ARG A 1 94 ? -14.574 6.264 23.341 1.00 98.06 94 ARG A N 1
ATOM 778 C CA . ARG A 1 94 ? -15.731 5.895 24.176 1.00 98.06 94 ARG A CA 1
ATOM 779 C C . ARG A 1 94 ? -15.874 6.751 25.436 1.00 98.06 94 ARG A C 1
ATOM 781 O O . ARG A 1 94 ? -16.984 6.965 25.900 1.00 98.06 94 ARG A O 1
ATOM 788 N N . ARG A 1 95 ? -14.770 7.256 26.001 1.00 97.50 95 ARG A N 1
ATOM 789 C CA . ARG A 1 95 ? -14.827 8.206 27.128 1.00 97.50 95 ARG A CA 1
ATOM 790 C C . ARG A 1 95 ? -15.369 9.574 26.713 1.00 97.50 95 ARG A C 1
ATOM 792 O O . ARG A 1 95 ? -16.064 10.193 27.504 1.00 97.50 95 ARG A O 1
ATOM 799 N N . LEU A 1 96 ? -15.017 10.047 25.517 1.00 98.31 96 LEU A N 1
ATOM 800 C CA . LEU A 1 96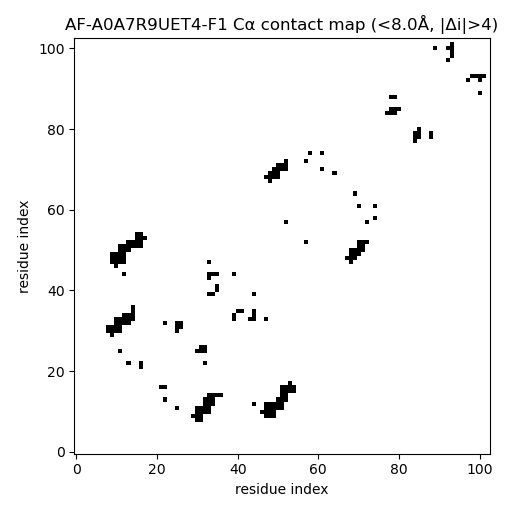 ? -15.411 11.370 25.018 1.00 98.31 96 LEU A CA 1
ATOM 801 C C . LEU A 1 96 ? -16.787 11.352 24.334 1.00 98.31 96 LEU A C 1
ATOM 803 O O . LEU A 1 96 ? -17.532 12.319 24.428 1.00 98.31 96 LEU A O 1
ATOM 807 N N . PHE A 1 97 ? -17.124 10.242 23.681 1.00 98.19 97 PHE A N 1
ATOM 808 C 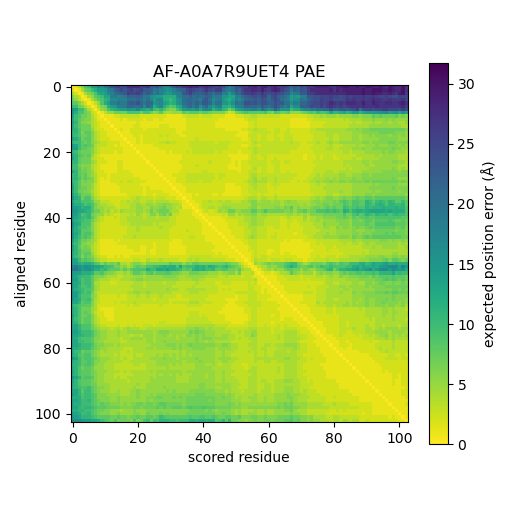CA . PHE A 1 97 ? -18.302 10.064 22.834 1.00 98.19 97 PHE A CA 1
ATOM 809 C C . PHE A 1 97 ? -18.978 8.712 23.139 1.00 98.19 97 PHE A C 1
ATOM 811 O O . PHE A 1 97 ? -18.985 7.806 22.302 1.00 98.19 97 PHE A O 1
ATOM 818 N N . PRO A 1 98 ? -19.517 8.516 24.357 1.00 97.38 98 PRO A N 1
ATOM 819 C CA . PRO A 1 98 ? -20.012 7.213 24.808 1.00 97.38 98 PRO A CA 1
ATOM 820 C C . PRO A 1 98 ? -21.208 6.686 24.007 1.00 97.38 98 PRO A C 1
ATOM 822 O O . PRO A 1 98 ? -21.376 5.475 23.920 1.00 97.38 98 PRO A O 1
ATOM 825 N N . ARG A 1 99 ? -22.028 7.569 23.417 1.00 97.94 99 ARG A N 1
ATOM 826 C CA . ARG A 1 99 ? -23.163 7.170 22.568 1.00 97.94 99 ARG A CA 1
ATOM 827 C C . ARG A 1 99 ? -22.718 6.709 21.178 1.00 97.94 99 ARG A C 1
ATOM 829 O O . ARG A 1 99 ? -23.250 5.724 20.682 1.00 97.94 99 ARG A O 1
ATOM 836 N N . ASP A 1 100 ? -21.724 7.376 20.592 1.00 98.19 100 ASP A N 1
ATOM 837 C CA . ASP A 1 100 ? -21.266 7.103 19.222 1.00 98.19 100 ASP A CA 1
ATOM 838 C C . ASP A 1 100 ? -20.279 5.923 19.146 1.00 98.19 100 ASP A C 1
ATOM 840 O O . ASP A 1 100 ? -20.141 5.284 18.107 1.00 98.19 100 ASP A O 1
ATOM 844 N N . TYR A 1 101 ? -19.596 5.606 20.255 1.00 97.19 101 TYR A N 1
ATOM 845 C CA . TYR A 1 101 ? -18.595 4.533 20.353 1.00 97.19 101 TYR A CA 1
ATOM 846 C C . TYR A 1 101 ? -19.061 3.382 21.267 1.00 97.19 101 TYR A C 1
ATOM 848 O O . TYR A 1 101 ? -18.323 2.950 22.159 1.00 97.19 101 TYR A O 1
ATOM 856 N N . ASN A 1 102 ? -20.290 2.897 21.047 1.00 95.12 102 ASN A N 1
ATOM 857 C CA . ASN A 1 102 ? -20.900 1.746 21.739 1.00 95.12 102 ASN A CA 1
ATOM 858 C C . ASN A 1 102 ? -21.096 0.515 20.824 1.00 95.12 102 ASN A C 1
ATOM 860 O O . ASN A 1 102 ? -22.052 -0.243 20.982 1.00 95.12 102 ASN A O 1
ATOM 864 N N . PHE A 1 103 ? -20.220 0.358 19.834 1.00 94.94 103 PHE A N 1
ATOM 865 C CA . PHE A 1 103 ? -20.101 -0.860 19.031 1.00 94.94 103 PHE A CA 1
ATOM 866 C C . PHE A 1 103 ? -19.189 -1.897 19.700 1.00 94.94 103 PHE A C 1
ATOM 868 O O . PHE A 1 103 ? -18.376 -1.510 20.577 1.00 94.94 103 PHE A O 1
#

Solvent-accessible surface area (backbone atoms only — not comparable to full-atom values): 6300 Å² total; per-residue (Å²): 132,88,76,76,69,91,82,72,80,45,33,34,30,40,64,50,46,87,54,65,70,59,56,48,54,38,48,75,70,66,30,46,79,37,29,57,93,77,69,45,48,74,68,60,58,71,67,29,37,33,42,43,67,75,57,90,84,47,62,77,58,62,77,66,61,51,96,80,42,46,60,85,70,66,91,70,49,57,51,62,73,34,68,72,43,23,53,53,48,50,56,53,45,28,71,78,37,53,82,85,50,69,124

InterPro domains:
  IPR004344 Tubulin-tyrosine ligase/Tubulin polyglutamylase [PF03133] (67-101)
  IPR004344 Tubulin-tyrosine ligase/Tubulin polyglutamylase [PS51221] (7-103)

Nearest PDB structures (foldseek):
  6vzt-assembly1_A  TM=9.245E-01  e=8.977E-07  Mus musculus
  6vzt-assembly2_B  TM=9.253E-01  e=1.100E-06  Mus musculus
  6vzs-assembly3_C  TM=9.204E-01  e=1.442E-06  Mus musculus
  6vzr-assembly2_B  TM=9.172E-01  e=2.023E-06  Mus musculus
  3evt-assembly1_A-2  TM=4.727E-01  e=3.980E-01  Lactiplantibacillus plantarum

Foldseek 3Di:
DPDDPPPDAAEEECQQPPDVVVVVVCVVVVHDYAHVVVPHDPVSVLPHQEYEHPDPPCVVVVVSDDPSHYYPDDPPPCCCPPPVNVVVVLVVCCVVPVPVSPD

pLDDT: mean 91.19, std 11.21, range [46.06, 98.31]

Sequence (103 aa):
RKSRPVGEECLFNASLCKYDVVRHAAKECRWRLVDSNLGATAEEEERCNIYWIDVSNIYDRMQRLRPWQRINHFPGMTNIARKARMAQNLKRMRRLFPRDYNF